Protein AF-A0A0P9DRJ0-F1 (afdb_monomer_lite)

Foldseek 3Di:
DDPPLPPPPDPQVVQADPVQLVVVCPQQLRHSSLSSQLCSQCPDVVVDPDVVSVCLQQQVQFDFDDDDPDTDRHHRDPNHDPSNVVSVVNSLVRNLVDPPDPSVVVVVVVCVVVPDDDPDDD

Radius of gyration: 17.09 Å; chains: 1; bounding box: 55×39×35 Å

Secondary structure (DSSP, 8-state):
--TTGGGS-STTTTTS-HHHHHHHHTSTT--HHHHHHHHHHH--GGGSSSHHHHHHHTT-SEEEEEETTEEEEEEEPTTS-HHHHHHHHHHHHHHTTSTT-HHHHHHHHHHHHH--------

pLDDT: mean 72.57, std 17.3, range [34.69, 91.5]

Structure (mmCIF, N/CA/C/O backbone):
data_AF-A0A0P9DRJ0-F1
#
_entry.id   AF-A0A0P9DRJ0-F1
#
loop_
_atom_site.group_PDB
_atom_site.id
_atom_site.type_symbol
_atom_site.label_atom_id
_atom_site.label_alt_id
_atom_site.label_comp_id
_atom_site.label_asym_id
_atom_site.label_entity_id
_atom_site.label_seq_id
_atom_site.pdbx_PDB_ins_code
_atom_site.Cartn_x
_atom_site.Cartn_y
_atom_site.Cartn_z
_atom_site.occupancy
_atom_site.B_iso_or_equiv
_atom_site.auth_seq_id
_atom_site.auth_comp_id
_atom_site.auth_asym_id
_atom_site.auth_atom_id
_atom_site.pdbx_PDB_model_num
ATOM 1 N N . MET A 1 1 ? 4.055 -17.497 2.324 1.00 41.34 1 MET A N 1
ATOM 2 C CA . MET A 1 1 ? 3.013 -16.471 2.557 1.00 41.34 1 MET A CA 1
ATOM 3 C C . MET A 1 1 ? 3.078 -16.119 4.032 1.00 41.34 1 MET A C 1
ATOM 5 O O . MET A 1 1 ? 2.810 -16.976 4.862 1.00 41.34 1 MET A O 1
ATOM 9 N N . ASP A 1 2 ? 3.617 -14.943 4.348 1.00 38.25 2 ASP A N 1
ATOM 10 C CA . ASP A 1 2 ? 4.111 -14.608 5.688 1.00 38.25 2 ASP A CA 1
ATOM 11 C C . ASP A 1 2 ? 3.017 -14.521 6.762 1.00 38.25 2 ASP A C 1
ATOM 13 O O . ASP A 1 2 ? 1.995 -13.857 6.596 1.00 38.25 2 ASP A O 1
ATOM 17 N N . ARG A 1 3 ? 3.307 -15.150 7.909 1.00 39.00 3 ARG A N 1
ATOM 18 C CA . ARG A 1 3 ? 2.493 -15.344 9.128 1.00 39.00 3 ARG A CA 1
ATOM 19 C C . ARG A 1 3 ? 2.017 -14.061 9.846 1.00 39.00 3 ARG A C 1
ATOM 21 O O . ARG A 1 3 ? 1.467 -14.148 10.937 1.00 39.00 3 ARG A O 1
ATOM 28 N N . GLY A 1 4 ? 2.211 -12.874 9.271 1.00 45.25 4 GLY A N 1
ATOM 29 C CA . GLY A 1 4 ? 1.981 -11.586 9.944 1.00 45.25 4 GLY A CA 1
ATOM 30 C C . GLY A 1 4 ? 0.530 -11.090 9.978 1.00 45.25 4 GLY A C 1
ATOM 31 O O . GLY A 1 4 ? 0.226 -10.194 10.756 1.00 45.25 4 GLY A O 1
ATOM 32 N N . ILE A 1 5 ? -0.360 -11.654 9.154 1.00 49.72 5 ILE A N 1
ATOM 33 C CA . ILE A 1 5 ? -1.747 -11.174 8.989 1.00 49.72 5 ILE A CA 1
ATOM 34 C C . ILE A 1 5 ? -2.711 -11.750 10.042 1.00 49.72 5 ILE A C 1
ATOM 36 O O . ILE A 1 5 ? -3.722 -11.129 10.342 1.00 49.72 5 ILE A O 1
ATOM 40 N N . ARG A 1 6 ? -2.380 -12.887 10.669 1.00 47.44 6 ARG A N 1
ATOM 41 C CA . ARG A 1 6 ? -3.271 -13.591 11.615 1.00 47.44 6 ARG A CA 1
ATOM 42 C C . ARG A 1 6 ? -3.450 -12.911 12.981 1.00 47.44 6 ARG A C 1
ATOM 44 O O . ARG A 1 6 ? -4.183 -13.427 13.809 1.00 47.44 6 ARG A O 1
ATOM 51 N N . ARG A 1 7 ? -2.752 -11.801 13.252 1.00 48.19 7 ARG A N 1
ATOM 52 C CA . ARG A 1 7 ? -2.704 -11.174 14.588 1.00 48.19 7 ARG A CA 1
ATOM 53 C C . ARG A 1 7 ? -3.379 -9.801 14.665 1.00 48.19 7 ARG A C 1
ATOM 55 O O . ARG A 1 7 ? -3.229 -9.108 15.664 1.00 48.19 7 ARG A O 1
ATOM 62 N N . VAL A 1 8 ? -4.119 -9.413 13.629 1.00 53.22 8 VAL A N 1
ATOM 63 C CA . VAL A 1 8 ? -4.990 -8.225 13.645 1.00 53.22 8 VAL A CA 1
ATOM 64 C C . VAL A 1 8 ? -6.420 -8.692 13.384 1.00 53.22 8 VAL A C 1
ATOM 66 O O . VAL A 1 8 ? -7.069 -8.307 12.418 1.00 53.22 8 VAL A O 1
ATOM 69 N N . ASP A 1 9 ? -6.863 -9.623 14.220 1.00 56.44 9 ASP A N 1
ATOM 70 C CA . ASP A 1 9 ? -8.175 -10.251 14.137 1.00 56.44 9 ASP A CA 1
ATOM 71 C C . ASP A 1 9 ? -9.091 -9.622 15.207 1.00 56.44 9 ASP A C 1
ATOM 73 O O . ASP A 1 9 ? -8.650 -9.282 16.307 1.00 56.44 9 ASP A O 1
ATOM 77 N N . ALA A 1 10 ? -10.354 -9.398 14.852 1.00 50.97 10 ALA A N 1
ATOM 78 C CA . ALA A 1 10 ? -11.448 -8.818 15.647 1.00 50.97 10 ALA A CA 1
ATOM 79 C C . ALA A 1 10 ? -11.459 -7.292 15.919 1.00 50.97 10 ALA A C 1
ATOM 81 O O . ALA A 1 10 ? -12.437 -6.644 15.550 1.00 50.97 10 ALA A O 1
ATOM 82 N N . ARG A 1 11 ? -10.429 -6.665 16.515 1.00 50.56 11 ARG A N 1
ATO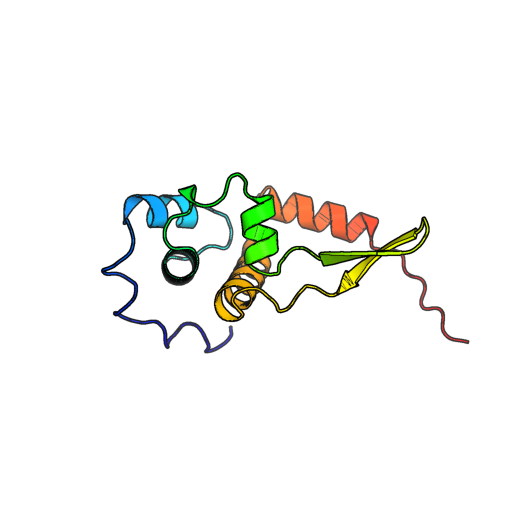M 83 C CA . ARG A 1 11 ? -10.555 -5.259 17.012 1.00 50.56 11 ARG A CA 1
ATOM 84 C C . ARG A 1 11 ? -10.733 -4.191 15.929 1.00 50.56 11 ARG A C 1
ATOM 86 O O . ARG A 1 11 ? -11.325 -3.150 16.186 1.00 50.56 11 ARG A O 1
ATOM 93 N N . VAL A 1 12 ? -10.213 -4.439 14.731 1.00 55.66 12 VAL A N 1
ATOM 94 C CA . VAL A 1 12 ? -10.242 -3.465 13.633 1.00 55.66 12 VAL A CA 1
ATOM 95 C C . VAL A 1 12 ? -11.605 -3.428 12.943 1.00 55.66 12 VAL A C 1
ATOM 97 O O . VAL A 1 12 ? -12.078 -2.352 12.610 1.00 55.66 12 VAL A O 1
ATOM 100 N N . GLN A 1 13 ? -12.281 -4.568 12.769 1.00 53.44 13 GLN A N 1
ATOM 101 C CA . GLN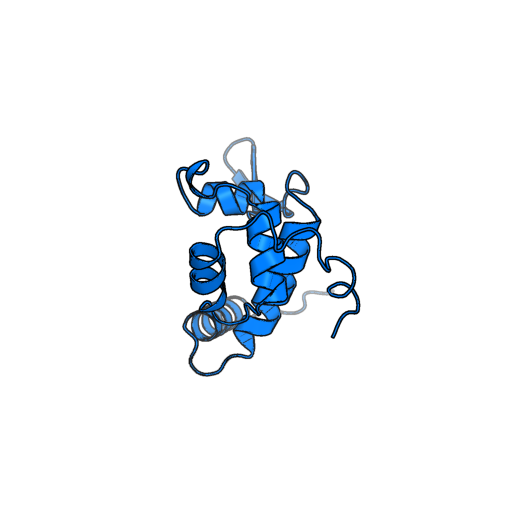 A 1 13 ? -13.487 -4.655 11.931 1.00 53.44 13 GLN A CA 1
ATOM 102 C C . GLN A 1 13 ? -14.670 -3.804 12.423 1.00 53.44 13 GLN A C 1
ATOM 104 O O . GLN A 1 13 ? -15.509 -3.432 11.607 1.00 53.44 13 GLN A O 1
ATOM 109 N N . GLY A 1 14 ? -14.738 -3.487 13.721 1.00 53.12 14 GLY A N 1
ATOM 110 C CA . GLY A 1 14 ? -15.818 -2.683 14.304 1.00 53.12 14 GLY A CA 1
ATOM 111 C C . GLY A 1 14 ? -15.679 -1.168 14.115 1.00 53.12 14 GLY A C 1
ATOM 112 O O . GLY A 1 14 ? -16.660 -0.456 14.287 1.00 53.12 14 GLY A O 1
ATOM 113 N N . LEU A 1 15 ? -14.487 -0.673 13.758 1.00 56.34 15 LEU A N 1
ATOM 114 C CA . LEU A 1 15 ? -14.183 0.765 13.690 1.00 56.34 15 LEU A CA 1
ATOM 115 C C . LEU A 1 15 ? -14.103 1.306 12.259 1.00 56.34 15 LEU A C 1
ATOM 117 O O . LEU A 1 15 ? -13.951 2.510 12.064 1.00 56.34 15 LEU A O 1
ATOM 121 N N . VAL A 1 16 ? -14.175 0.430 11.255 1.00 63.94 16 VAL A N 1
ATOM 122 C CA . VAL A 1 16 ? -13.994 0.823 9.858 1.00 63.94 16 VAL A CA 1
ATOM 123 C C . VAL A 1 16 ? -15.324 0.872 9.122 1.00 63.94 16 VAL A C 1
ATOM 125 O O . VAL A 1 16 ? -16.109 -0.077 9.174 1.00 63.94 16 VAL A O 1
ATOM 128 N N . ASN A 1 17 ? -15.543 1.941 8.354 1.00 74.94 17 ASN A N 1
ATOM 129 C CA . ASN A 1 17 ? -16.650 2.012 7.413 1.00 74.94 17 ASN A CA 1
ATOM 130 C C . ASN A 1 17 ? -16.600 0.814 6.436 1.00 74.94 17 ASN A C 1
ATOM 132 O O . ASN A 1 17 ? -15.610 0.568 5.731 1.00 74.94 17 ASN A O 1
ATOM 136 N N . LYS A 1 18 ? -17.691 0.038 6.410 1.00 73.88 18 LYS A N 1
ATOM 137 C CA . LYS A 1 18 ? -17.828 -1.160 5.571 1.00 73.88 18 LYS A CA 1
ATOM 138 C C . LYS A 1 18 ? -17.793 -0.829 4.078 1.00 73.88 18 LYS A C 1
ATOM 140 O O . LYS A 1 18 ? -17.335 -1.665 3.301 1.00 73.88 18 LYS A O 1
ATOM 145 N N . GLU A 1 19 ? -18.264 0.344 3.668 1.00 80.50 19 GLU A N 1
ATOM 146 C CA . GLU A 1 19 ? -18.269 0.766 2.264 1.00 80.50 19 GLU A CA 1
ATOM 147 C C . GLU A 1 19 ? -16.860 1.093 1.771 1.00 80.50 19 GLU A C 1
ATOM 149 O O . GLU A 1 19 ? -16.431 0.542 0.755 1.00 80.50 19 GLU A O 1
ATOM 154 N N . ASP A 1 20 ? -16.090 1.862 2.543 1.00 78.56 20 ASP A N 1
ATOM 155 C CA . ASP A 1 20 ? -14.693 2.184 2.221 1.00 78.56 20 ASP A CA 1
ATOM 156 C C . ASP A 1 20 ? -13.825 0.920 2.158 1.00 78.56 20 ASP A C 1
ATOM 158 O O . ASP A 1 20 ? -13.012 0.731 1.248 1.00 78.56 20 ASP A O 1
ATOM 162 N N . THR A 1 21 ? -14.067 -0.016 3.080 1.00 79.25 21 THR A N 1
ATOM 163 C CA . THR A 1 21 ? -13.385 -1.317 3.098 1.00 79.25 21 THR A CA 1
ATOM 164 C C . THR A 1 21 ? -13.716 -2.150 1.853 1.00 79.25 21 THR A C 1
ATOM 166 O O . THR A 1 21 ? -12.838 -2.809 1.289 1.00 79.25 21 THR A O 1
ATOM 169 N N . LYS A 1 22 ? -14.973 -2.128 1.388 1.00 82.38 22 LYS A N 1
ATOM 170 C CA . LYS A 1 22 ? -15.372 -2.798 0.138 1.00 82.38 22 LYS A CA 1
ATOM 171 C C . LYS A 1 22 ? -14.744 -2.128 -1.078 1.00 82.38 22 LYS A C 1
ATOM 173 O O . LYS A 1 22 ? -14.343 -2.832 -2.002 1.00 82.38 22 LYS A O 1
ATOM 178 N N . LEU A 1 23 ? -14.654 -0.799 -1.090 1.00 85.44 23 LEU A N 1
ATOM 179 C CA . LEU A 1 23 ? -14.058 -0.049 -2.189 1.00 85.44 23 LEU A CA 1
ATOM 180 C C . LEU A 1 23 ? -12.571 -0.385 -2.341 1.00 85.44 23 LEU A C 1
ATOM 182 O O . LEU A 1 23 ? -12.141 -0.763 -3.430 1.00 85.44 23 LEU A O 1
ATOM 186 N N . ILE A 1 24 ? -11.801 -0.334 -1.250 1.00 84.38 24 ILE A N 1
ATOM 187 C CA . ILE A 1 24 ? -10.362 -0.625 -1.300 1.00 84.38 24 ILE A CA 1
ATOM 188 C C . ILE A 1 24 ? -10.079 -2.101 -1.613 1.00 84.38 24 ILE A C 1
ATOM 190 O O . ILE A 1 24 ? -9.107 -2.407 -2.300 1.00 84.38 24 ILE A O 1
ATOM 194 N N . ALA A 1 25 ? -10.954 -3.022 -1.194 1.00 86.62 25 ALA A N 1
ATOM 195 C CA . ALA A 1 25 ? -10.837 -4.446 -1.507 1.00 86.62 25 ALA A CA 1
ATOM 196 C C . ALA A 1 25 ? -11.009 -4.777 -3.003 1.00 86.62 25 ALA A C 1
ATOM 198 O O . ALA A 1 25 ? -10.621 -5.863 -3.426 1.00 86.62 25 ALA A O 1
ATOM 199 N N . LYS A 1 26 ? -11.554 -3.864 -3.821 1.00 88.19 26 LYS A N 1
ATOM 200 C CA . LYS A 1 26 ? -11.604 -4.036 -5.286 1.00 88.19 26 LYS A CA 1
ATOM 201 C C . LYS A 1 26 ? -10.246 -3.806 -5.952 1.00 88.19 26 LYS A C 1
ATOM 203 O O . LYS A 1 26 ? -10.064 -4.179 -7.110 1.00 88.19 26 LYS A O 1
ATOM 208 N N . ALA A 1 27 ? -9.294 -3.177 -5.259 1.00 87.75 27 ALA A N 1
ATOM 209 C CA . ALA A 1 27 ? -7.975 -2.938 -5.818 1.00 87.75 27 ALA A CA 1
ATOM 210 C C . ALA A 1 27 ? -7.206 -4.267 -5.992 1.00 87.75 27 ALA A C 1
ATOM 212 O O . ALA A 1 27 ? -7.199 -5.106 -5.086 1.00 87.75 27 ALA A O 1
ATOM 213 N N . PRO A 1 28 ? -6.507 -4.474 -7.124 1.00 87.62 28 PRO A N 1
ATOM 214 C CA . PRO A 1 28 ? -5.741 -5.694 -7.355 1.00 87.62 28 PRO A CA 1
ATOM 215 C C . PRO A 1 28 ? -4.721 -5.943 -6.238 1.00 87.62 28 PRO A C 1
ATOM 217 O O . PRO A 1 28 ? -3.926 -5.065 -5.913 1.00 87.62 28 PRO A O 1
ATOM 220 N N . GLY A 1 29 ? -4.721 -7.152 -5.674 1.00 85.94 29 GLY A N 1
ATOM 221 C CA . GLY A 1 29 ? -3.815 -7.537 -4.588 1.00 85.94 29 GLY A CA 1
ATOM 222 C C . GLY A 1 29 ? -4.280 -7.150 -3.181 1.00 85.94 29 GLY A C 1
ATOM 223 O O . GLY A 1 29 ? -3.632 -7.556 -2.216 1.00 8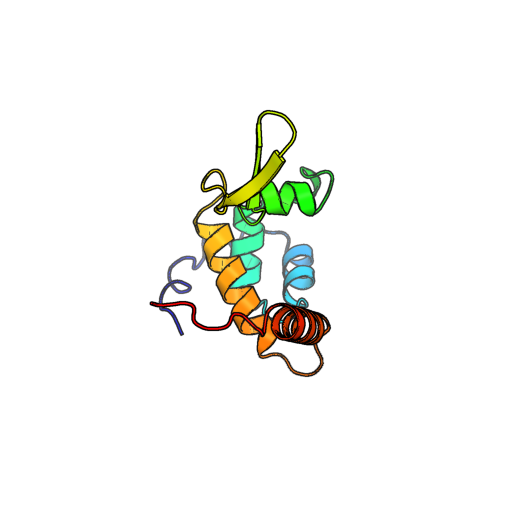5.94 29 GLY A O 1
ATOM 224 N N . VAL A 1 30 ? -5.394 -6.422 -3.039 1.00 88.62 30 VAL A N 1
ATOM 225 C CA . VAL A 1 30 ? -6.009 -6.135 -1.737 1.00 88.62 30 VAL A CA 1
ATOM 226 C C . VAL A 1 30 ? -7.034 -7.220 -1.408 1.00 88.62 30 VAL A C 1
ATOM 228 O O . VAL A 1 30 ? -8.048 -7.371 -2.076 1.00 88.62 30 VAL A O 1
ATOM 231 N N . GLY A 1 31 ? -6.779 -7.983 -0.348 1.00 85.69 31 GLY A N 1
ATOM 232 C CA . GLY A 1 31 ? -7.759 -8.878 0.269 1.00 85.69 31 GLY A CA 1
ATOM 233 C C . GLY A 1 31 ? -8.520 -8.210 1.418 1.00 85.69 31 GLY A C 1
ATOM 234 O O . GLY A 1 31 ? -8.137 -7.142 1.897 1.00 85.69 31 GLY A O 1
ATOM 235 N N . ARG A 1 32 ? -9.559 -8.884 1.927 1.00 83.12 32 ARG A N 1
ATOM 236 C CA . ARG A 1 32 ? -10.404 -8.402 3.040 1.00 83.12 32 ARG A CA 1
ATOM 237 C C . ARG A 1 32 ? -9.601 -7.995 4.281 1.00 83.12 32 ARG A C 1
ATOM 239 O O . ARG A 1 32 ? -9.808 -6.911 4.812 1.00 83.12 32 ARG A O 1
ATOM 246 N N . THR A 1 33 ? -8.650 -8.823 4.714 1.00 82.50 33 THR A N 1
ATOM 247 C CA . THR A 1 33 ? -7.843 -8.518 5.906 1.00 82.50 33 THR A CA 1
ATOM 248 C C . THR A 1 33 ? -6.887 -7.353 5.667 1.00 82.50 33 THR A C 1
ATOM 250 O O . THR A 1 33 ? -6.780 -6.470 6.509 1.00 82.50 33 THR A O 1
ATOM 253 N N . SER A 1 34 ? -6.229 -7.293 4.503 1.00 85.50 34 SER A N 1
ATOM 254 C CA . SER A 1 34 ? -5.386 -6.141 4.160 1.00 85.50 34 SER A CA 1
ATOM 255 C C . SER A 1 34 ? -6.198 -4.855 4.032 1.00 85.50 34 SER A C 1
ATOM 257 O O . SER A 1 34 ? -5.727 -3.826 4.490 1.00 85.50 34 SER A O 1
ATOM 259 N N . ALA A 1 35 ? -7.414 -4.910 3.476 1.00 86.06 35 ALA A N 1
ATOM 260 C CA . ALA A 1 35 ? -8.319 -3.767 3.395 1.00 86.06 35 ALA A CA 1
ATOM 261 C C . ALA A 1 35 ? -8.654 -3.227 4.789 1.00 86.06 35 ALA A C 1
ATOM 263 O O . ALA A 1 35 ? -8.477 -2.040 5.043 1.00 86.06 35 ALA A O 1
ATOM 264 N N . ALA A 1 36 ? -9.054 -4.112 5.706 1.00 82.94 36 ALA A N 1
ATOM 265 C CA . ALA A 1 36 ? -9.363 -3.742 7.083 1.00 82.94 36 ALA A CA 1
ATOM 266 C C . ALA A 1 36 ? -8.157 -3.097 7.781 1.00 82.94 36 ALA A C 1
ATOM 268 O 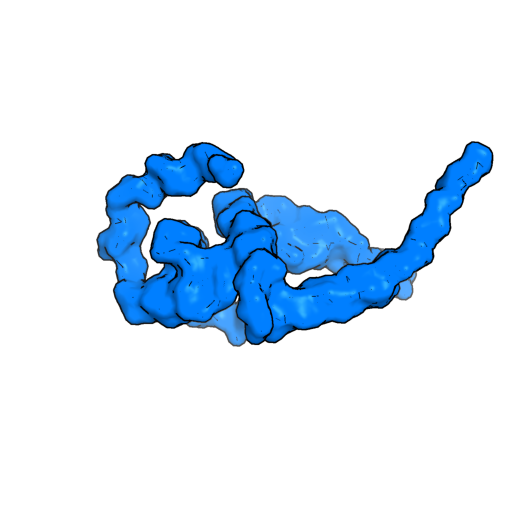O . ALA A 1 36 ? -8.290 -2.023 8.356 1.00 82.94 36 ALA A O 1
ATOM 269 N N . VAL A 1 37 ? -6.969 -3.707 7.679 1.00 83.12 37 VAL A N 1
ATOM 270 C CA . VAL A 1 37 ? -5.735 -3.164 8.271 1.00 83.12 37 VAL A CA 1
ATOM 271 C C . VAL A 1 37 ? -5.375 -1.808 7.669 1.00 83.12 37 VAL A C 1
ATOM 273 O O . VAL A 1 37 ? -5.061 -0.887 8.412 1.00 83.12 37 VAL A O 1
ATOM 276 N N . ILE A 1 38 ? -5.434 -1.661 6.342 1.00 85.94 38 ILE A N 1
ATOM 277 C CA . ILE A 1 38 ? -5.130 -0.388 5.678 1.00 85.94 38 ILE A CA 1
ATOM 278 C C . ILE A 1 38 ? -6.057 0.708 6.198 1.00 85.94 38 ILE A C 1
ATOM 280 O O . ILE A 1 38 ? -5.583 1.767 6.592 1.00 85.94 38 ILE A O 1
ATOM 284 N N . MET A 1 39 ? -7.358 0.445 6.244 1.00 85.00 39 MET A N 1
ATOM 285 C CA . MET A 1 39 ? -8.319 1.439 6.697 1.00 85.00 39 MET A CA 1
ATOM 286 C C . MET A 1 39 ? -8.193 1.758 8.193 1.00 85.00 39 MET A C 1
ATOM 288 O O . MET A 1 39 ? -8.328 2.917 8.565 1.00 85.00 39 MET A O 1
ATOM 292 N N . ALA A 1 40 ? -7.872 0.780 9.047 1.00 83.44 40 ALA A N 1
ATOM 293 C CA . ALA A 1 40 ? -7.593 1.041 10.465 1.00 83.44 40 ALA A CA 1
ATOM 294 C C . ALA A 1 40 ? -6.375 1.950 10.659 1.00 83.44 40 ALA A C 1
ATOM 296 O O . ALA A 1 40 ? -6.388 2.837 11.504 1.00 83.44 40 ALA A O 1
ATOM 297 N N . GLU A 1 41 ? -5.316 1.707 9.886 1.00 83.75 41 GLU A N 1
ATOM 298 C CA . GLU A 1 41 ? -4.076 2.475 9.975 1.00 83.75 41 GLU A CA 1
ATOM 299 C C . GLU A 1 41 ? -4.244 3.889 9.408 1.00 83.75 41 GLU A C 1
ATOM 301 O O . GLU A 1 41 ? -3.681 4.841 9.943 1.00 83.75 41 GLU A O 1
ATOM 306 N N . ILE A 1 42 ? -5.008 4.039 8.323 1.00 84.06 42 ILE A N 1
ATOM 307 C CA . ILE A 1 42 ? -5.287 5.341 7.706 1.00 84.06 42 ILE A CA 1
ATOM 308 C C . ILE A 1 42 ? -6.256 6.159 8.572 1.00 84.06 42 ILE A C 1
ATOM 310 O O . ILE A 1 42 ? -6.068 7.370 8.707 1.00 84.06 42 ILE A O 1
ATOM 314 N N . GLY A 1 43 ? -7.257 5.511 9.175 1.00 82.81 43 GLY A N 1
ATOM 315 C CA . GLY A 1 43 ? -8.383 6.186 9.812 1.00 82.81 43 GLY A CA 1
ATOM 316 C C . GLY A 1 43 ? -9.241 6.888 8.761 1.00 82.81 43 GLY A C 1
ATOM 317 O O . GLY A 1 43 ? -9.630 6.269 7.773 1.00 82.81 43 GLY A O 1
ATOM 318 N N . ASP A 1 44 ? -9.506 8.182 8.952 1.00 82.00 44 ASP A N 1
ATOM 319 C CA . ASP A 1 44 ? -10.206 9.001 7.959 1.00 82.00 44 ASP A CA 1
ATOM 320 C C . ASP A 1 44 ? -9.282 9.351 6.770 1.00 82.00 44 ASP A C 1
ATOM 322 O O . ASP A 1 44 ? -8.334 10.128 6.941 1.00 82.00 44 ASP A O 1
ATOM 326 N N . PRO A 1 45 ? -9.534 8.829 5.552 1.00 79.69 45 PRO A N 1
ATOM 327 C CA . PRO A 1 45 ? -8.742 9.168 4.374 1.00 79.69 45 PRO A CA 1
ATOM 328 C C . PRO A 1 45 ? -8.915 10.628 3.928 1.00 79.69 45 PRO A C 1
ATOM 330 O O . PRO A 1 45 ? -8.020 11.149 3.263 1.00 79.69 45 PRO A O 1
ATOM 333 N N . LYS A 1 46 ? -10.008 11.311 4.304 1.00 83.94 46 LYS A N 1
ATOM 334 C CA . LYS A 1 46 ? -10.278 12.709 3.915 1.00 83.94 46 LYS A CA 1
ATOM 335 C C . LYS A 1 46 ? -9.343 13.713 4.587 1.00 83.94 46 LYS A C 1
ATOM 337 O O . LYS A 1 46 ? -9.222 14.838 4.116 1.00 83.94 46 LYS A O 1
ATOM 342 N N . ARG A 1 47 ? -8.625 13.307 5.640 1.00 84.06 47 ARG A N 1
ATOM 343 C CA . ARG A 1 47 ? -7.598 14.144 6.284 1.00 84.06 47 ARG A CA 1
ATOM 344 C C . ARG A 1 47 ? -6.389 14.423 5.381 1.00 84.06 47 ARG A C 1
ATOM 346 O O . ARG A 1 47 ? -5.557 15.266 5.707 1.00 84.06 47 ARG A O 1
ATOM 353 N N . PHE A 1 48 ? -6.239 13.671 4.290 1.00 84.69 48 PHE A N 1
ATOM 354 C CA . PHE A 1 48 ? -5.179 13.866 3.311 1.00 84.69 48 PHE A CA 1
ATOM 355 C C . PHE A 1 48 ? -5.735 14.591 2.085 1.00 84.69 48 PHE A C 1
ATOM 357 O O . PHE A 1 48 ? -6.690 14.129 1.474 1.00 84.69 48 PHE A O 1
ATOM 364 N N . GLU A 1 49 ? -5.088 15.688 1.689 1.00 86.00 49 GLU A N 1
ATOM 365 C CA . GLU A 1 49 ? -5.462 16.446 0.481 1.00 86.00 49 GLU A CA 1
ATOM 366 C C . GLU A 1 49 ? -5.312 15.613 -0.799 1.00 86.00 49 GLU A C 1
ATOM 368 O O . GLU A 1 49 ? -6.096 15.751 -1.732 1.00 86.00 49 GLU A O 1
ATOM 373 N N . ASP A 1 50 ? -4.315 14.721 -0.842 1.00 87.00 50 ASP A N 1
ATOM 374 C CA . ASP A 1 50 ? -4.098 13.836 -1.978 1.00 87.00 50 ASP A CA 1
ATOM 375 C C . ASP A 1 50 ? -3.444 12.497 -1.583 1.00 87.00 50 ASP A C 1
ATOM 377 O O . ASP A 1 50 ? -2.924 12.287 -0.478 1.00 87.00 50 ASP A O 1
ATOM 381 N N . GLY A 1 51 ? -3.425 11.570 -2.545 1.00 83.31 51 GLY A N 1
ATOM 382 C CA . GLY A 1 51 ? -2.787 10.264 -2.386 1.00 83.31 51 GLY A CA 1
ATOM 383 C C . GLY A 1 51 ? -1.259 10.317 -2.241 1.00 83.31 51 GLY A C 1
ATOM 384 O O . GLY A 1 51 ? -0.670 9.372 -1.715 1.00 83.31 51 GLY A O 1
ATOM 385 N N . LYS A 1 52 ? -0.590 11.400 -2.664 1.00 83.75 52 LYS A N 1
ATOM 386 C CA . LYS A 1 52 ? 0.864 11.568 -2.497 1.00 83.75 52 LYS A CA 1
ATOM 387 C C . LYS A 1 52 ? 1.202 11.880 -1.042 1.00 83.75 52 LYS A C 1
ATOM 389 O O . LYS A 1 52 ? 2.159 11.311 -0.519 1.00 83.75 52 LYS A O 1
ATOM 394 N N . ARG A 1 53 ? 0.405 12.713 -0.366 1.00 84.19 53 ARG A N 1
ATOM 395 C CA . ARG A 1 53 ? 0.519 12.999 1.070 1.00 84.19 53 ARG A CA 1
ATOM 396 C C . ARG A 1 53 ? 0.259 11.749 1.892 1.00 84.19 53 ARG A C 1
ATOM 398 O O . ARG A 1 53 ? 1.048 11.456 2.785 1.00 84.19 53 ARG A O 1
ATOM 405 N N . LEU A 1 54 ? -0.749 10.954 1.525 1.00 85.25 54 LEU A N 1
ATOM 406 C CA . LEU A 1 54 ? -0.964 9.640 2.134 1.00 85.25 54 LEU A CA 1
ATOM 407 C C . LEU A 1 54 ? 0.246 8.713 1.926 1.00 85.25 54 LEU A C 1
ATOM 409 O O . LEU A 1 54 ? 0.718 8.095 2.877 1.00 85.25 54 LEU A O 1
ATOM 413 N N . ALA A 1 55 ? 0.786 8.625 0.706 1.00 83.25 55 ALA A N 1
ATOM 414 C CA . ALA A 1 55 ? 1.952 7.787 0.416 1.00 83.25 55 ALA A CA 1
ATOM 415 C C . ALA A 1 55 ? 3.215 8.257 1.157 1.00 83.25 55 ALA A C 1
ATOM 417 O O . ALA A 1 55 ? 4.007 7.432 1.613 1.00 83.25 55 ALA A O 1
ATOM 418 N N . SER A 1 56 ? 3.401 9.568 1.309 1.00 82.06 56 SER A N 1
ATOM 419 C CA . SER A 1 56 ? 4.478 10.149 2.113 1.00 82.06 56 SER A CA 1
ATOM 420 C C . SER A 1 56 ? 4.301 9.820 3.596 1.00 82.06 56 SER A C 1
ATOM 422 O O . SER A 1 56 ? 5.224 9.305 4.226 1.00 82.06 56 SER A O 1
ATOM 424 N N . TRP A 1 57 ? 3.086 9.990 4.124 1.00 82.94 57 TRP A N 1
ATOM 425 C CA . TRP A 1 57 ? 2.737 9.661 5.505 1.00 82.94 57 TRP A CA 1
ATOM 426 C C . TRP A 1 57 ? 2.851 8.164 5.811 1.00 82.94 57 TRP A C 1
ATOM 428 O O . TRP A 1 57 ? 3.305 7.789 6.884 1.00 82.94 57 TRP A O 1
ATOM 438 N N . ALA A 1 58 ? 2.532 7.283 4.862 1.00 80.94 58 ALA A N 1
ATOM 439 C CA . ALA A 1 58 ? 2.774 5.844 4.980 1.00 80.94 58 ALA A CA 1
ATOM 440 C C . ALA A 1 58 ? 4.277 5.488 4.926 1.00 80.94 58 ALA A C 1
ATOM 442 O O . ALA A 1 58 ? 4.669 4.339 5.148 1.00 80.94 58 ALA A O 1
ATOM 443 N N . GLY A 1 59 ? 5.143 6.460 4.618 1.00 76.94 59 GLY A N 1
ATOM 444 C CA . GLY A 1 59 ? 6.547 6.258 4.285 1.00 76.94 59 GLY A CA 1
ATOM 445 C C . GLY A 1 59 ? 6.690 5.266 3.139 1.00 76.94 59 GLY A C 1
ATOM 446 O O . GLY A 1 59 ? 7.370 4.258 3.279 1.00 76.94 59 GLY A O 1
ATOM 447 N N . LEU A 1 60 ? 5.963 5.486 2.048 1.00 79.06 60 LEU A N 1
ATOM 448 C CA . LEU A 1 60 ? 6.127 4.806 0.761 1.00 79.06 60 LEU A CA 1
ATOM 449 C C . LEU A 1 60 ? 6.780 5.732 -0.270 1.00 79.06 60 LEU A C 1
ATOM 451 O O . LEU A 1 60 ? 7.348 5.254 -1.252 1.00 79.06 60 LEU A O 1
ATOM 455 N N . ALA A 1 61 ? 6.731 7.046 -0.039 1.00 72.44 61 ALA A N 1
ATOM 456 C CA . ALA A 1 61 ? 7.490 8.008 -0.819 1.00 72.44 61 ALA A CA 1
ATOM 457 C C . ALA A 1 61 ? 8.993 7.921 -0.470 1.00 72.44 61 ALA A C 1
ATOM 459 O O . ALA A 1 61 ? 9.352 7.767 0.705 1.00 72.44 61 ALA A O 1
ATOM 460 N N . PRO A 1 62 ? 9.891 8.002 -1.467 1.00 58.97 62 PRO A N 1
ATOM 461 C CA . PRO A 1 62 ? 11.315 8.137 -1.197 1.00 58.97 62 PRO A CA 1
ATOM 462 C C . PRO A 1 62 ? 11.596 9.486 -0.525 1.00 58.97 62 PRO A C 1
ATOM 464 O O . PRO A 1 62 ? 10.959 10.487 -0.847 1.00 58.97 62 PRO A O 1
ATOM 467 N N . SER A 1 63 ? 12.561 9.526 0.396 1.00 53.16 63 SER A N 1
ATOM 468 C CA . SER A 1 63 ? 13.017 10.790 0.978 1.00 53.16 63 SER A CA 1
ATOM 469 C C . SER A 1 63 ? 13.672 11.630 -0.115 1.00 53.16 63 SER A C 1
ATOM 471 O O . SER A 1 63 ? 14.629 11.174 -0.735 1.00 53.16 63 SER A O 1
ATOM 473 N N . VAL A 1 64 ? 13.191 12.845 -0.360 1.00 51.56 64 VAL A N 1
ATOM 474 C CA . VAL A 1 64 ? 13.886 13.800 -1.234 1.00 51.56 64 VAL A CA 1
ATOM 475 C C . VAL A 1 64 ? 14.863 14.579 -0.360 1.00 51.56 64 VAL A C 1
ATOM 477 O O . VAL A 1 64 ? 14.445 15.212 0.604 1.00 51.56 64 VAL A O 1
ATOM 480 N N . TYR A 1 65 ? 16.161 14.487 -0.651 1.00 41.22 65 TYR A N 1
ATOM 481 C CA . TYR A 1 65 ? 17.180 15.334 -0.034 1.00 41.22 65 TYR A CA 1
ATOM 482 C C . TYR A 1 65 ? 17.572 16.399 -1.061 1.00 41.22 65 TYR A C 1
ATOM 484 O O . TYR A 1 65 ? 18.142 16.073 -2.106 1.00 41.22 65 TYR A O 1
ATOM 492 N N . GLN A 1 66 ? 17.210 17.654 -0.794 1.00 34.69 66 GLN A N 1
ATOM 493 C CA . GLN A 1 66 ? 17.677 18.807 -1.560 1.00 34.69 66 GLN A CA 1
ATOM 494 C C . GLN A 1 66 ? 18.809 19.476 -0.783 1.00 34.69 66 GLN A C 1
ATOM 496 O O . GLN A 1 66 ? 18.572 20.138 0.222 1.00 34.69 66 GLN A O 1
ATOM 501 N N . SER A 1 67 ? 20.038 19.325 -1.267 1.00 39.62 67 SER A N 1
ATOM 502 C CA . SER A 1 67 ? 21.176 20.151 -0.857 1.00 39.62 67 SER A CA 1
ATOM 503 C C . SER A 1 67 ? 21.817 20.742 -2.110 1.00 39.62 67 SER A C 1
ATOM 505 O O . SER A 1 67 ? 22.109 19.988 -3.041 1.00 39.62 67 SER A O 1
ATOM 507 N N . ALA A 1 68 ? 22.008 22.067 -2.137 1.00 38.62 68 ALA A N 1
ATOM 508 C CA . ALA A 1 68 ? 22.789 22.807 -3.139 1.00 38.62 68 ALA A CA 1
ATOM 509 C C . ALA A 1 68 ? 22.652 22.283 -4.591 1.00 38.62 68 ALA A C 1
ATOM 511 O O . ALA A 1 68 ? 23.604 21.785 -5.187 1.00 38.62 68 ALA A O 1
ATOM 512 N N . GLY A 1 69 ? 21.442 22.347 -5.158 1.00 45.62 69 GLY A N 1
ATOM 513 C CA . GLY A 1 69 ? 21.215 22.120 -6.594 1.00 45.62 69 GLY A CA 1
ATOM 514 C C . GLY A 1 69 ? 21.201 20.662 -7.083 1.00 45.62 69 GLY A C 1
ATOM 515 O O . GLY A 1 69 ? 20.999 20.442 -8.275 1.00 45.62 69 GLY A O 1
ATOM 516 N N . LYS A 1 70 ? 21.355 19.652 -6.212 1.00 41.03 70 LYS A N 1
ATOM 517 C CA . LYS A 1 70 ? 21.204 18.230 -6.587 1.00 41.03 70 LYS A CA 1
ATOM 518 C C . LYS A 1 70 ? 19.990 17.591 -5.906 1.00 41.03 70 LYS A C 1
ATOM 520 O O . LYS A 1 70 ? 19.931 17.486 -4.685 1.00 41.03 70 LYS A O 1
ATOM 525 N N . ASN A 1 71 ? 19.039 17.114 -6.713 1.00 45.78 71 ASN A N 1
ATOM 526 C CA . ASN A 1 71 ? 17.890 16.331 -6.249 1.00 45.78 71 ASN A CA 1
ATOM 527 C C . ASN A 1 71 ? 18.312 14.871 -6.030 1.00 45.78 71 ASN A C 1
ATOM 529 O O . ASN A 1 71 ? 18.300 14.064 -6.961 1.00 45.78 71 ASN A O 1
ATOM 533 N N . LEU A 1 72 ? 18.692 14.515 -4.803 1.00 47.06 72 LEU A N 1
ATOM 534 C CA . LEU A 1 72 ? 19.002 13.132 -4.442 1.00 47.06 72 LEU A CA 1
ATOM 535 C C . LEU A 1 72 ? 17.735 12.447 -3.916 1.00 47.06 72 LEU A C 1
ATOM 537 O O . LEU A 1 72 ? 17.178 12.812 -2.881 1.00 47.06 72 LEU A O 1
ATOM 541 N N . THR A 1 73 ? 17.272 11.427 -4.641 1.00 54.16 73 THR A N 1
ATOM 542 C CA . THR A 1 73 ? 16.205 10.533 -4.168 1.00 54.16 73 THR A CA 1
ATOM 543 C C . THR A 1 73 ? 16.824 9.516 -3.206 1.00 54.16 73 THR A C 1
ATOM 545 O O . THR A 1 73 ? 17.505 8.583 -3.628 1.00 54.16 73 THR A O 1
ATOM 548 N N . GLY A 1 74 ? 16.634 9.727 -1.906 1.00 55.88 74 GLY A N 1
ATOM 549 C CA . GLY A 1 74 ? 17.144 8.889 -0.825 1.00 55.88 74 GLY A CA 1
ATOM 550 C C . GLY A 1 74 ? 16.275 7.663 -0.520 1.00 55.88 74 GLY A C 1
ATOM 551 O O . GLY A 1 74 ? 15.362 7.289 -1.258 1.00 55.88 74 GLY A O 1
ATOM 552 N N . ARG A 1 75 ? 16.573 7.003 0.607 1.00 55.44 75 ARG A N 1
ATOM 553 C CA . ARG A 1 75 ? 15.822 5.833 1.096 1.00 55.44 75 ARG A CA 1
ATOM 554 C C . ARG A 1 75 ? 14.389 6.212 1.489 1.00 55.44 75 ARG A C 1
ATOM 556 O O . ARG A 1 75 ? 14.084 7.368 1.761 1.00 55.44 75 ARG A O 1
ATOM 563 N N . ILE A 1 76 ? 13.513 5.213 1.545 1.00 58.72 76 ILE A N 1
ATOM 564 C CA . ILE A 1 76 ? 12.155 5.356 2.080 1.00 58.72 76 ILE A CA 1
ATOM 565 C C . ILE A 1 76 ? 12.220 5.910 3.513 1.00 58.72 76 ILE A C 1
ATOM 567 O O . ILE A 1 76 ? 12.959 5.379 4.349 1.00 58.72 76 ILE A O 1
ATOM 571 N N . THR A 1 77 ? 11.441 6.953 3.804 1.00 57.75 77 THR A N 1
ATOM 572 C CA . THR A 1 77 ? 11.365 7.532 5.150 1.00 57.75 77 THR A CA 1
ATOM 573 C C . THR A 1 77 ? 10.688 6.543 6.109 1.00 57.75 77 THR A C 1
ATOM 575 O O . THR A 1 77 ? 9.651 5.950 5.810 1.00 57.75 77 THR A O 1
ATOM 578 N N . LYS A 1 78 ? 11.273 6.335 7.298 1.00 59.72 78 LYS A N 1
ATOM 579 C CA . LYS A 1 78 ? 10.672 5.496 8.358 1.00 59.72 78 LYS A CA 1
ATOM 580 C C . LYS A 1 78 ? 9.662 6.253 9.231 1.00 59.72 78 LYS A C 1
ATOM 582 O O . LYS A 1 78 ? 9.134 5.661 10.161 1.00 59.72 78 LYS A O 1
ATOM 587 N N . GLN A 1 79 ? 9.393 7.520 8.913 1.00 58.06 79 GLN A N 1
ATOM 588 C CA . GLN A 1 79 ? 8.523 8.430 9.669 1.00 58.06 79 GLN A CA 1
ATOM 589 C C . GLN A 1 79 ? 7.040 8.000 9.669 1.00 58.06 79 GLN A C 1
ATOM 591 O O . GLN A 1 79 ? 6.277 8.421 10.525 1.00 58.06 79 GLN A O 1
ATOM 596 N N . GLY A 1 80 ? 6.637 7.134 8.731 1.00 67.06 80 GLY A N 1
ATOM 597 C CA . GLY A 1 80 ? 5.273 6.608 8.630 1.00 67.06 80 GLY A CA 1
ATOM 598 C C . GLY A 1 80 ? 5.013 5.284 9.347 1.00 67.06 80 GLY A C 1
ATOM 599 O O . GLY A 1 80 ? 5.962 4.564 9.682 1.00 67.06 80 GLY A O 1
ATOM 600 N N . SER A 1 81 ? 3.734 4.895 9.465 1.00 73.88 81 SER A N 1
ATOM 601 C CA . SER A 1 81 ? 3.324 3.617 10.076 1.00 73.88 81 SER A CA 1
ATOM 602 C C . SER A 1 81 ? 4.072 2.422 9.468 1.00 73.88 81 SER A C 1
ATOM 604 O O . SER A 1 81 ? 3.976 2.104 8.277 1.00 73.88 81 SER A O 1
ATOM 606 N N . LYS A 1 82 ? 4.832 1.719 10.318 1.00 78.00 82 LYS A N 1
ATOM 607 C CA . LYS A 1 82 ? 5.572 0.502 9.948 1.00 78.00 82 LYS A CA 1
ATOM 608 C C . LYS A 1 82 ? 4.626 -0.611 9.493 1.00 78.00 82 LYS A C 1
ATOM 610 O O . LYS A 1 82 ? 4.987 -1.377 8.598 1.00 78.00 82 LYS A O 1
ATOM 615 N N . TRP A 1 83 ? 3.440 -0.688 10.093 1.00 79.75 83 TRP A N 1
ATOM 616 C CA . TRP A 1 83 ? 2.416 -1.674 9.760 1.00 79.75 83 TRP A CA 1
ATOM 617 C C . TRP A 1 83 ? 1.776 -1.374 8.410 1.00 79.75 83 TRP A C 1
ATOM 619 O O . TRP A 1 83 ? 1.757 -2.261 7.551 1.00 79.75 83 TRP A O 1
ATOM 629 N N . LEU A 1 84 ? 1.390 -0.117 8.170 1.00 82.88 84 LEU A N 1
ATOM 630 C CA . LEU A 1 84 ? 0.845 0.310 6.883 1.00 82.88 84 LEU A CA 1
ATOM 631 C C . LEU A 1 84 ? 1.844 0.089 5.740 1.00 82.88 84 LEU A C 1
ATOM 633 O O . LEU A 1 84 ? 1.511 -0.486 4.706 1.00 82.88 84 LEU A O 1
ATOM 637 N N . ARG A 1 85 ? 3.114 0.453 5.939 1.00 85.12 85 ARG A N 1
ATOM 638 C CA . ARG A 1 85 ? 4.165 0.201 4.943 1.00 85.12 85 ARG A CA 1
ATOM 639 C C . ARG A 1 85 ? 4.295 -1.288 4.624 1.00 85.12 85 ARG A C 1
ATOM 641 O O . ARG A 1 85 ? 4.386 -1.672 3.460 1.00 85.12 85 ARG A O 1
ATOM 648 N N . ARG A 1 86 ? 4.297 -2.138 5.655 1.00 85.12 86 ARG A N 1
ATOM 649 C CA . ARG A 1 86 ? 4.445 -3.589 5.495 1.00 85.12 86 ARG A CA 1
ATOM 650 C C . ARG A 1 86 ? 3.278 -4.190 4.720 1.00 85.12 86 ARG A C 1
ATOM 652 O O . ARG A 1 86 ? 3.525 -4.962 3.795 1.00 85.12 86 ARG A O 1
ATOM 659 N N . ILE A 1 87 ? 2.039 -3.840 5.073 1.00 87.19 87 ILE A N 1
ATOM 660 C CA . ILE A 1 87 ? 0.859 -4.379 4.386 1.00 87.19 87 ILE A CA 1
ATOM 661 C C . ILE A 1 87 ? 0.809 -3.900 2.933 1.00 87.19 87 ILE A C 1
ATOM 663 O O . ILE A 1 87 ? 0.567 -4.710 2.044 1.00 87.19 87 ILE A O 1
ATOM 667 N N . MET A 1 88 ? 1.161 -2.640 2.664 1.00 87.44 88 MET A N 1
ATOM 668 C CA . MET A 1 88 ? 1.188 -2.085 1.306 1.00 87.44 88 MET A CA 1
ATOM 669 C C . MET A 1 88 ? 2.226 -2.776 0.411 1.00 87.44 88 MET A C 1
ATOM 671 O O . MET A 1 88 ? 1.945 -3.045 -0.755 1.00 87.44 88 MET A O 1
ATOM 675 N N . VAL A 1 89 ? 3.394 -3.154 0.947 1.00 87.81 89 VAL A N 1
ATOM 676 C CA . VAL A 1 89 ? 4.382 -3.963 0.206 1.00 87.81 89 VAL A CA 1
ATOM 677 C C . VAL A 1 89 ? 3.834 -5.356 -0.124 1.00 87.81 89 VAL A C 1
ATOM 679 O O . VAL A 1 89 ? 4.000 -5.835 -1.245 1.00 87.81 89 VAL A O 1
ATOM 682 N N . GLN A 1 90 ? 3.153 -6.007 0.823 1.00 88.88 90 GLN A N 1
ATOM 683 C CA . GLN A 1 90 ? 2.540 -7.320 0.584 1.00 88.88 90 GLN A CA 1
ATOM 684 C C . GLN A 1 90 ? 1.430 -7.241 -0.472 1.00 88.88 90 GLN A C 1
ATOM 686 O O . GLN A 1 90 ? 1.393 -8.062 -1.388 1.00 88.88 90 GLN A O 1
ATOM 691 N N . VAL A 1 91 ? 0.578 -6.218 -0.384 1.00 89.50 91 VAL A N 1
ATOM 692 C CA . VAL A 1 91 ? -0.463 -5.918 -1.375 1.00 89.50 91 VAL A CA 1
ATOM 693 C C . VAL A 1 91 ? 0.156 -5.685 -2.748 1.00 89.50 91 VAL A C 1
ATOM 695 O O . VAL A 1 91 ? -0.308 -6.271 -3.718 1.00 89.50 91 VAL A O 1
ATOM 698 N N . ALA A 1 92 ? 1.245 -4.918 -2.852 1.00 89.12 92 ALA A N 1
ATOM 699 C CA . ALA A 1 92 ? 1.933 -4.700 -4.122 1.00 89.12 92 ALA A CA 1
ATOM 700 C C . ALA A 1 92 ? 2.467 -6.013 -4.727 1.00 89.12 92 ALA A C 1
ATOM 702 O O . ALA A 1 92 ? 2.298 -6.261 -5.921 1.00 89.12 92 ALA A O 1
ATOM 703 N N . HIS A 1 93 ? 3.053 -6.896 -3.910 1.00 89.38 93 HIS A N 1
ATOM 704 C CA . HIS A 1 93 ? 3.490 -8.225 -4.356 1.00 89.38 93 HIS A CA 1
ATOM 705 C C . HIS A 1 93 ? 2.331 -9.140 -4.773 1.00 89.38 93 HIS A C 1
ATOM 707 O O . HIS A 1 93 ? 2.502 -9.987 -5.650 1.00 89.38 93 HIS A O 1
ATOM 713 N N . ALA A 1 94 ? 1.158 -9.002 -4.159 1.00 89.56 94 ALA A N 1
ATOM 714 C CA . ALA A 1 94 ? -0.042 -9.705 -4.596 1.00 89.56 94 ALA A CA 1
ATOM 715 C C . ALA A 1 94 ? -0.602 -9.096 -5.894 1.00 89.56 94 ALA A C 1
ATOM 717 O O . ALA A 1 94 ? -0.970 -9.828 -6.809 1.00 89.56 94 ALA A O 1
ATOM 718 N N . ALA A 1 95 ? -0.585 -7.768 -6.022 1.00 89.31 95 ALA A N 1
ATOM 719 C CA . ALA A 1 95 ? -1.110 -7.028 -7.165 1.00 89.31 95 ALA A CA 1
ATOM 720 C C . ALA A 1 95 ? -0.405 -7.399 -8.475 1.00 89.31 95 ALA A C 1
ATOM 722 O O . ALA A 1 95 ? -1.058 -7.542 -9.506 1.00 89.31 95 ALA A O 1
ATOM 723 N N . ILE A 1 96 ? 0.916 -7.617 -8.438 1.00 91.50 96 ILE A N 1
ATOM 724 C CA . ILE A 1 96 ? 1.687 -8.044 -9.620 1.00 91.50 96 ILE A CA 1
ATOM 725 C C . ILE A 1 96 ? 1.353 -9.471 -10.085 1.00 91.50 96 ILE A C 1
ATOM 727 O O . ILE A 1 96 ? 1.687 -9.826 -11.215 1.00 91.50 96 ILE A O 1
ATOM 731 N N . LYS A 1 97 ? 0.713 -10.290 -9.238 1.00 90.12 97 LYS A N 1
ATOM 732 C CA . LYS A 1 97 ? 0.274 -11.653 -9.582 1.00 90.12 97 LYS A CA 1
ATOM 733 C C . LYS A 1 97 ? -1.113 -11.677 -10.223 1.00 90.12 97 LYS A C 1
ATOM 735 O O . LYS A 1 97 ? -1.442 -12.651 -10.893 1.00 90.12 97 LYS A O 1
ATOM 740 N N . VAL A 1 98 ? -1.908 -10.618 -10.049 1.00 89.94 98 VAL A N 1
ATOM 741 C CA . VAL A 1 98 ? -3.226 -10.491 -10.682 1.00 89.94 98 VAL A CA 1
ATOM 742 C C . VAL A 1 98 ? -3.034 -10.304 -12.189 1.00 89.94 98 VAL A C 1
ATOM 744 O O . VAL A 1 98 ? -2.337 -9.384 -12.633 1.00 89.94 98 VAL A O 1
ATOM 747 N N . ARG A 1 99 ? -3.612 -11.210 -12.986 1.00 86.88 99 ARG A N 1
ATOM 748 C CA . ARG A 1 99 ? -3.581 -11.121 -14.453 1.00 86.88 99 ARG A CA 1
ATOM 749 C C . ARG A 1 99 ? -4.386 -9.909 -14.932 1.00 86.88 99 ARG A C 1
ATOM 751 O O . ARG A 1 99 ? -5.285 -9.457 -14.235 1.00 86.88 99 ARG A O 1
ATOM 758 N N . ASP A 1 100 ? -3.949 -9.320 -16.044 1.00 84.31 100 ASP A N 1
ATOM 759 C CA . ASP A 1 100 ? -4.628 -8.200 -16.724 1.00 84.31 100 ASP A CA 1
ATOM 760 C C . ASP A 1 100 ? -4.887 -6.944 -15.869 1.00 84.31 100 ASP A C 1
ATOM 762 O O . ASP A 1 100 ? -5.708 -6.088 -16.182 1.00 84.31 100 ASP A O 1
ATOM 766 N N . SER A 1 101 ? -4.117 -6.779 -14.791 1.00 89.06 101 SER A N 1
ATOM 767 C CA . SER A 1 101 ? -4.156 -5.588 -13.947 1.00 89.06 101 SER A CA 1
ATOM 768 C C . SER A 1 101 ? -3.280 -4.464 -14.508 1.00 89.06 101 SER A C 1
ATOM 770 O O . SER A 1 101 ? -2.095 -4.661 -14.804 1.00 89.06 101 SER A O 1
ATOM 772 N N . ARG A 1 102 ? -3.811 -3.232 -14.526 1.00 88.19 102 ARG A N 1
ATOM 773 C CA . ARG A 1 102 ? -3.047 -2.009 -14.845 1.00 88.19 102 ARG A CA 1
ATOM 774 C C . ARG A 1 102 ? -1.798 -1.860 -13.967 1.00 88.19 102 ARG A C 1
ATOM 776 O O . ARG A 1 102 ? -0.771 -1.384 -14.450 1.00 88.19 102 ARG A O 1
ATOM 783 N N . LEU A 1 103 ? -1.852 -2.303 -12.706 1.00 86.88 103 LEU A N 1
ATOM 784 C CA . LEU A 1 103 ? -0.705 -2.279 -11.788 1.00 86.88 103 LEU A CA 1
ATOM 785 C C . LEU A 1 103 ? 0.393 -3.253 -12.222 1.00 86.88 103 LEU A C 1
ATOM 787 O O . LEU A 1 103 ? 1.575 -2.912 -12.166 1.00 86.88 103 LEU A O 1
ATOM 791 N N . ARG A 1 104 ? 0.017 -4.442 -12.710 1.00 88.69 104 ARG A N 1
ATOM 792 C CA . ARG A 1 104 ? 0.969 -5.416 -13.253 1.00 88.69 104 ARG A CA 1
ATOM 793 C C . ARG A 1 104 ? 1.630 -4.879 -14.521 1.00 88.69 104 ARG A C 1
ATOM 795 O O . ARG A 1 104 ? 2.852 -4.938 -14.628 1.00 88.69 104 ARG A O 1
ATOM 802 N N . LEU A 1 105 ? 0.856 -4.302 -15.441 1.00 90.81 105 LEU A N 1
ATOM 803 C CA . LEU A 1 105 ? 1.395 -3.681 -16.659 1.00 90.81 105 LEU A CA 1
ATOM 804 C C . LEU A 1 105 ? 2.350 -2.524 -16.334 1.00 90.81 105 LEU A C 1
ATOM 806 O O . LEU A 1 105 ? 3.431 -2.425 -16.915 1.00 90.81 105 LEU A O 1
ATOM 810 N N . PHE A 1 106 ? 1.992 -1.680 -15.363 1.00 87.75 106 PHE A N 1
ATOM 811 C CA . PHE A 1 106 ? 2.869 -0.619 -14.871 1.00 87.75 106 PHE A CA 1
ATOM 812 C C . PHE A 1 106 ? 4.175 -1.179 -14.293 1.00 87.75 106 PHE A C 1
ATOM 814 O O . PHE A 1 106 ? 5.255 -0.713 -14.660 1.00 87.75 106 PHE A O 1
ATOM 821 N N . TYR A 1 107 ? 4.095 -2.208 -13.444 1.00 89.25 107 TYR A N 1
ATOM 822 C CA . TYR A 1 107 ? 5.270 -2.879 -12.890 1.00 89.25 107 TYR A CA 1
ATOM 823 C C . TYR A 1 107 ? 6.178 -3.439 -13.989 1.00 89.25 107 TYR A C 1
ATOM 825 O O . TYR A 1 107 ? 7.381 -3.186 -13.964 1.00 89.25 107 TYR A O 1
ATOM 833 N N . LEU A 1 108 ? 5.619 -4.148 -14.976 1.00 90.44 108 LEU A N 1
ATOM 834 C CA . LEU A 1 108 ? 6.385 -4.714 -16.090 1.00 90.44 108 LEU A CA 1
ATOM 835 C C . LEU A 1 108 ? 7.081 -3.623 -16.914 1.00 90.44 108 LEU A C 1
ATOM 837 O O . LEU A 1 108 ? 8.264 -3.756 -17.216 1.00 90.44 108 LEU A O 1
ATOM 841 N N . ARG A 1 109 ? 6.398 -2.505 -17.190 1.00 90.25 109 ARG A N 1
ATOM 842 C CA . ARG A 1 109 ? 6.980 -1.340 -17.878 1.00 90.25 109 ARG A CA 1
ATOM 843 C C . ARG A 1 109 ? 8.155 -0.739 -17.103 1.00 90.25 109 ARG A C 1
ATOM 845 O O . ARG A 1 109 ? 9.201 -0.455 -17.682 1.00 90.25 109 ARG A O 1
ATOM 852 N N . VAL A 1 110 ? 7.996 -0.536 -15.793 1.00 86.94 110 VAL A N 1
ATOM 853 C CA . VAL A 1 110 ? 9.065 0.002 -14.934 1.00 86.94 110 VAL A CA 1
ATOM 854 C C . VAL A 1 110 ? 10.226 -0.989 -14.820 1.00 86.94 110 VAL A C 1
ATOM 856 O O . VAL A 1 110 ? 11.381 -0.569 -14.875 1.00 86.94 110 VAL A O 1
ATOM 859 N N . LYS A 1 111 ? 9.937 -2.290 -14.697 1.00 87.19 111 LYS A N 1
ATOM 860 C CA . LYS A 1 111 ? 10.939 -3.363 -14.659 1.00 87.19 111 LYS A CA 1
ATOM 861 C C . LYS A 1 111 ? 11.760 -3.396 -15.947 1.00 87.19 111 LYS A C 1
ATOM 863 O O . LYS A 1 111 ? 12.980 -3.441 -15.854 1.00 87.19 111 LYS A O 1
ATOM 868 N N . ALA A 1 112 ? 11.115 -3.308 -17.111 1.00 88.62 112 ALA A N 1
ATOM 869 C CA . ALA A 1 112 ? 11.793 -3.254 -18.404 1.00 88.62 112 ALA A CA 1
ATOM 870 C C . ALA A 1 112 ? 12.714 -2.027 -18.509 1.00 88.62 112 ALA A C 1
ATOM 872 O O . ALA A 1 112 ? 13.886 -2.169 -18.830 1.00 88.62 112 ALA A O 1
ATOM 873 N N . ARG A 1 113 ? 12.232 -0.836 -18.120 1.00 83.50 113 ARG A N 1
ATOM 874 C CA . ARG A 1 113 ? 13.046 0.396 -18.122 1.00 83.50 113 ARG A CA 1
ATOM 875 C C . ARG A 1 113 ? 14.256 0.325 -17.184 1.00 83.50 113 ARG A C 1
ATOM 877 O O . ARG A 1 113 ? 15.303 0.877 -17.493 1.00 83.50 113 ARG A O 1
ATOM 884 N N . LYS A 1 114 ? 14.108 -0.303 -16.012 1.00 76.31 114 LYS A N 1
ATOM 885 C CA . LYS A 1 114 ? 15.202 -0.459 -15.036 1.00 76.31 114 LYS A CA 1
ATOM 886 C C . LYS A 1 114 ? 16.144 -1.627 -15.368 1.00 76.31 114 LYS A C 1
ATOM 888 O O . LYS A 1 114 ? 17.198 -1.744 -14.745 1.00 76.31 114 LYS A O 1
ATOM 893 N N . GLY A 1 115 ? 15.773 -2.487 -16.314 1.00 57.12 115 GLY A N 1
ATOM 894 C CA . GLY A 1 115 ? 16.502 -3.684 -16.714 1.00 57.12 115 GLY A CA 1
ATOM 895 C C . GLY A 1 115 ? 17.604 -3.412 -17.733 1.00 57.12 115 GLY A C 1
ATOM 896 O O . GLY A 1 115 ? 17.461 -3.809 -18.878 1.00 57.12 115 GLY A O 1
ATOM 897 N N . ALA A 1 116 ? 18.692 -2.771 -17.290 1.00 50.12 116 ALA A N 1
ATOM 898 C CA . ALA A 1 116 ? 20.051 -2.911 -17.833 1.00 50.12 116 ALA A CA 1
ATOM 899 C C . ALA A 1 116 ? 21.077 -2.286 -16.861 1.00 50.12 116 ALA A C 1
ATOM 901 O O . ALA A 1 116 ? 21.784 -1.342 -17.200 1.00 50.12 116 ALA A O 1
ATOM 902 N N . LYS A 1 117 ? 21.171 -2.776 -15.616 1.00 51.28 117 LYS A N 1
ATOM 903 C CA . LYS A 1 117 ? 22.405 -2.565 -14.840 1.00 51.28 117 LYS A CA 1
ATOM 904 C C . LYS A 1 117 ? 23.380 -3.673 -15.234 1.00 51.28 117 LYS A C 1
ATOM 906 O O .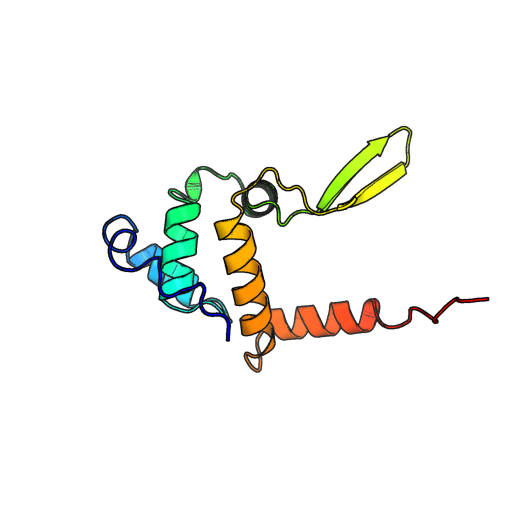 LYS A 1 117 ? 23.190 -4.810 -14.811 1.00 51.28 117 LYS A O 1
ATOM 911 N N . ARG A 1 118 ? 24.397 -3.343 -16.046 1.00 44.12 118 ARG A N 1
ATOM 912 C CA . ARG A 1 118 ? 25.601 -4.184 -16.181 1.00 44.12 118 ARG A CA 1
ATOM 913 C C . ARG A 1 118 ? 26.156 -4.416 -14.769 1.00 44.12 118 ARG A C 1
ATOM 915 O O . ARG A 1 118 ? 26.233 -3.444 -14.011 1.00 44.12 118 ARG A O 1
ATOM 922 N N . PRO A 1 119 ? 26.516 -5.651 -14.390 1.00 44.03 119 PRO A N 1
ATOM 923 C CA . PRO A 1 119 ? 27.330 -5.847 -13.206 1.00 44.03 119 PRO A CA 1
ATOM 924 C C . PRO A 1 119 ? 28.663 -5.139 -13.463 1.00 44.03 119 PRO A C 1
ATOM 926 O O . PRO A 1 119 ? 29.424 -5.544 -14.334 1.00 44.03 119 PRO A O 1
ATOM 929 N N . SER A 1 120 ? 28.895 -4.025 -12.775 1.00 48.41 120 SER A N 1
ATOM 930 C CA . SER A 1 120 ? 30.201 -3.383 -12.698 1.00 48.41 120 SER A CA 1
ATOM 931 C C . SER A 1 120 ? 30.852 -3.866 -11.409 1.00 48.41 120 SER A C 1
ATOM 933 O O . SER A 1 120 ? 30.601 -3.303 -10.341 1.00 48.41 120 SER A O 1
ATOM 935 N N . TRP A 1 121 ? 31.630 -4.935 -11.511 1.00 48.47 121 TRP A N 1
ATOM 936 C CA . TRP A 1 121 ? 32.681 -5.228 -10.546 1.00 48.47 121 TRP A CA 1
ATOM 937 C C . TRP A 1 121 ? 34.009 -5.256 -11.314 1.00 48.47 121 TRP A C 1
ATOM 939 O O . TRP A 1 121 ? 34.004 -5.768 -12.438 1.00 48.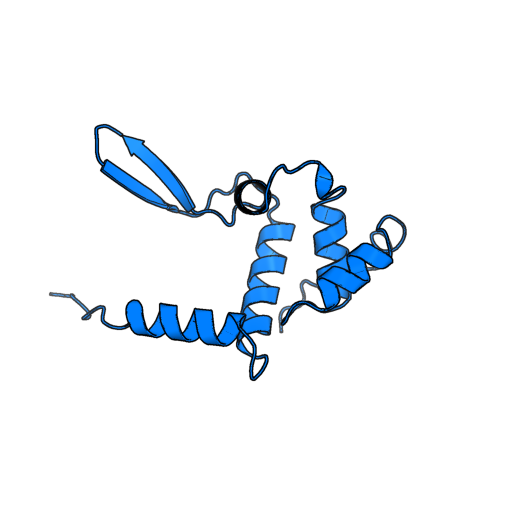47 121 TRP A O 1
ATOM 949 N N . PRO A 1 122 ? 35.075 -4.627 -10.783 1.00 54.03 122 PRO A N 1
ATOM 950 C CA . PRO A 1 122 ? 36.435 -4.825 -11.271 1.00 54.03 122 PRO A CA 1
ATOM 951 C C . PRO A 1 122 ? 36.907 -6.264 -11.040 1.00 54.03 122 PRO A C 1
ATOM 953 O O . PRO A 1 122 ? 36.385 -6.915 -10.103 1.00 54.03 122 PRO A O 1
#

Sequence (122 aa):
MDRGIRRVDARVQGLVNKEDTKLIAKAPGVGRTSAAVIMAEIGDPKRFEDGKRLASWAGLAPSVYQSAGKNLTGRITKQGSKWLRRIMVQVAHAAIKVRDSRLRLFYLRVKARKGAKRPSWP